Protein AF-A0A6M3K1F4-F1 (afdb_monomer_lite)

pLDDT: mean 93.38, std 5.29, range [73.62, 98.25]

InterPro domains:
  IPR002562 3'-5' exonuclease domain [PF01612] (1-105)
  IPR012337 Ribonuclease H-like superfamily [SSF53098] (2-109)
  IPR036397 Ribonuclease H superfamily [G3DSA:3.30.420.10] (1-112)

Organism: NCBI:txid1070528

Radius of gyration: 15.13 Å; chains: 1; bounding box: 27×35×41 Å

Sequence (112 aa):
MLTSKHVGKIAHNIKFEHAWAAHCLGTETQGWVWDTFLAAHLLDNRRGACKLKHQAYITFGVPNWEQGIKDTFDEGEDGFNRASVTPDLLRYNALDAFYTSALAQHQRRLFR

Structure (mmCIF, N/CA/C/O backbone):
data_AF-A0A6M3K1F4-F1
#
_entry.id   AF-A0A6M3K1F4-F1
#
loop_
_atom_site.group_PDB
_atom_site.id
_atom_site.type_symbol
_atom_site.label_atom_id
_atom_site.label_alt_id
_atom_site.label_comp_id
_atom_site.label_asym_id
_atom_site.label_entity_id
_atom_site.label_seq_id
_atom_site.pdbx_PDB_ins_code
_atom_site.Cartn_x
_atom_site.Cartn_y
_atom_site.Cartn_z
_atom_site.occupancy
_atom_site.B_is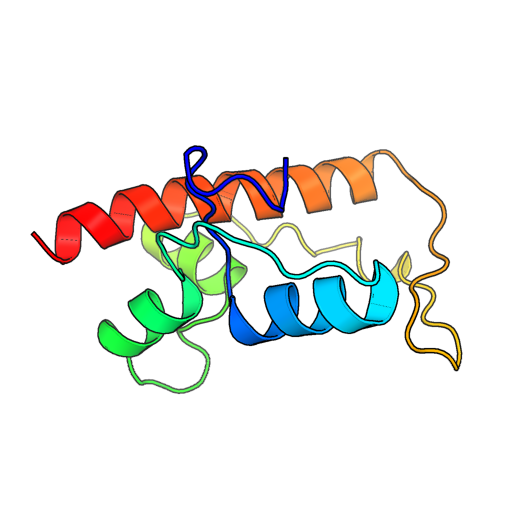o_or_equiv
_atom_site.auth_seq_id
_atom_site.auth_comp_id
_atom_site.auth_asym_id
_atom_site.auth_atom_id
_atom_site.pdbx_PDB_model_num
ATOM 1 N N . MET A 1 1 ? -1.527 -19.024 6.262 1.00 79.31 1 MET A N 1
ATOM 2 C CA . MET A 1 1 ? -1.429 -17.732 6.993 1.00 79.31 1 MET A CA 1
ATOM 3 C C . MET A 1 1 ? -2.646 -16.824 6.779 1.00 79.31 1 MET A C 1
ATOM 5 O O . MET A 1 1 ? -3.171 -16.322 7.771 1.00 79.31 1 MET A O 1
ATOM 9 N N . LEU A 1 2 ? -3.117 -16.620 5.538 1.00 91.75 2 LEU A N 1
ATOM 10 C CA . LEU A 1 2 ? -4.231 -15.706 5.214 1.00 91.75 2 LEU A CA 1
ATOM 11 C C . LEU A 1 2 ? -5.537 -15.998 5.978 1.00 91.75 2 LEU A C 1
ATOM 13 O O . LEU A 1 2 ? -6.178 -15.071 6.454 1.00 91.75 2 LEU A O 1
ATOM 17 N N . THR A 1 3 ? -5.862 -17.268 6.217 1.00 95.94 3 THR A N 1
ATOM 18 C CA . THR A 1 3 ? -7.078 -17.705 6.935 1.00 95.94 3 THR A CA 1
ATOM 19 C C . THR A 1 3 ? -6.971 -17.681 8.466 1.00 95.94 3 THR A C 1
ATOM 21 O O . THR A 1 3 ? -7.952 -17.918 9.164 1.00 95.94 3 THR A O 1
ATOM 24 N N . SER A 1 4 ? -5.791 -17.401 9.034 1.00 96.12 4 SER A N 1
ATOM 25 C CA . SER A 1 4 ? -5.613 -17.418 10.494 1.00 96.12 4 SER A CA 1
ATOM 26 C C . SER A 1 4 ? -6.160 -16.152 11.154 1.00 96.12 4 SER A C 1
ATOM 28 O O . SER A 1 4 ? -5.570 -15.087 11.018 1.00 96.12 4 SER A O 1
ATOM 30 N N . LYS A 1 5 ? -7.214 -16.259 11.965 1.00 95.12 5 LYS A N 1
ATOM 31 C CA . LYS A 1 5 ? -7.738 -15.130 12.761 1.00 95.12 5 LYS A CA 1
ATOM 32 C C . LYS A 1 5 ? -6.783 -14.616 13.850 1.00 95.12 5 LYS A C 1
ATOM 34 O O . LYS A 1 5 ? -6.958 -13.508 14.339 1.00 95.12 5 LYS A O 1
ATOM 39 N N . HIS A 1 6 ? -5.786 -15.416 14.234 1.00 96.12 6 HIS A N 1
ATOM 40 C CA . HIS A 1 6 ? -4.845 -15.089 15.314 1.00 96.12 6 HIS A CA 1
ATOM 41 C C . HIS A 1 6 ? -3.643 -14.267 14.840 1.00 96.12 6 HIS A C 1
ATOM 43 O O . HIS A 1 6 ? -2.938 -13.676 15.652 1.00 96.12 6 HIS A O 1
ATOM 49 N N . VAL A 1 7 ? -3.411 -14.219 13.527 1.00 95.81 7 VAL A N 1
ATOM 50 C CA . VAL A 1 7 ? -2.388 -13.367 12.919 1.00 95.81 7 VAL A CA 1
ATOM 51 C C . VAL A 1 7 ? -3.109 -12.185 12.292 1.00 95.81 7 VAL A C 1
ATOM 53 O O . VAL A 1 7 ? -3.858 -12.381 11.336 1.00 95.81 7 VAL A O 1
ATOM 56 N N . GLY A 1 8 ? -2.905 -10.983 12.833 1.00 95.94 8 GLY A N 1
ATOM 57 C CA . GLY A 1 8 ? -3.509 -9.758 12.310 1.00 95.94 8 GLY A CA 1
ATOM 58 C C . GLY A 1 8 ? -2.894 -9.339 10.972 1.00 95.94 8 GLY A C 1
ATOM 59 O O . GLY A 1 8 ? -1.673 -9.348 10.830 1.00 95.94 8 GLY A O 1
ATOM 60 N N . LYS A 1 9 ? -3.729 -8.967 9.995 1.00 96.94 9 LYS A N 1
ATOM 61 C CA . LYS A 1 9 ? -3.313 -8.483 8.669 1.00 96.94 9 LYS A CA 1
ATOM 62 C C . LYS A 1 9 ? -3.645 -7.014 8.499 1.00 96.94 9 LYS A C 1
ATOM 64 O O . LYS A 1 9 ? -4.705 -6.542 8.908 1.00 96.94 9 LYS A O 1
ATOM 69 N N . ILE A 1 10 ? -2.749 -6.315 7.834 1.00 97.69 10 ILE A N 1
ATOM 70 C CA . ILE A 1 10 ? -2.940 -4.939 7.402 1.00 97.69 10 ILE A CA 1
ATOM 71 C C . ILE A 1 10 ? -2.835 -4.893 5.885 1.00 97.69 10 ILE A C 1
ATOM 73 O O . ILE A 1 10 ? -2.138 -5.720 5.299 1.00 97.69 10 ILE A O 1
ATOM 77 N N . ALA A 1 11 ? -3.498 -3.924 5.270 1.00 97.94 11 ALA A N 1
ATOM 78 C CA . ALA A 1 11 ? -3.317 -3.635 3.857 1.00 97.94 11 ALA A CA 1
ATOM 79 C C . ALA A 1 11 ? -3.522 -2.148 3.565 1.00 97.94 11 ALA A C 1
ATOM 81 O O . ALA A 1 11 ? -3.908 -1.351 4.431 1.00 97.94 11 ALA A O 1
ATOM 82 N N . HIS A 1 12 ? -3.259 -1.783 2.319 1.00 97.88 12 HIS A N 1
ATOM 83 C CA 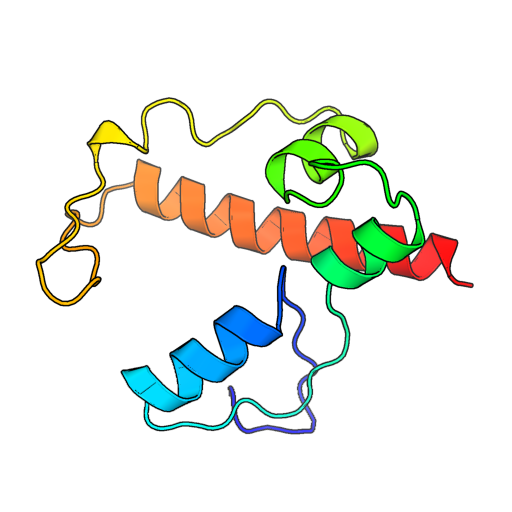. HIS A 1 12 ? -3.654 -0.515 1.743 1.00 97.88 12 HIS A CA 1
ATOM 84 C C . HIS A 1 12 ? -4.780 -0.793 0.748 1.00 97.88 12 HIS A C 1
ATOM 86 O O . HIS A 1 12 ? -4.500 -1.306 -0.327 1.00 97.88 12 HIS A O 1
ATOM 92 N N . ASN A 1 13 ? -6.031 -0.477 1.116 1.00 97.44 13 ASN A N 1
ATOM 93 C CA . ASN A 1 13 ? -7.260 -0.847 0.397 1.00 97.44 13 ASN A CA 1
ATOM 94 C C . ASN A 1 13 ? -7.631 -2.338 0.553 1.00 97.44 13 ASN A C 1
ATOM 96 O O . ASN A 1 13 ? -7.571 -3.124 -0.393 1.00 97.44 13 ASN A O 1
ATOM 100 N N . ILE A 1 14 ? -8.078 -2.722 1.758 1.00 97.69 14 ILE A N 1
ATOM 101 C CA . ILE A 1 14 ? -8.481 -4.100 2.106 1.00 97.69 14 ILE A CA 1
ATOM 102 C C . ILE A 1 14 ? -9.564 -4.627 1.166 1.00 97.69 14 ILE A C 1
ATOM 104 O O . 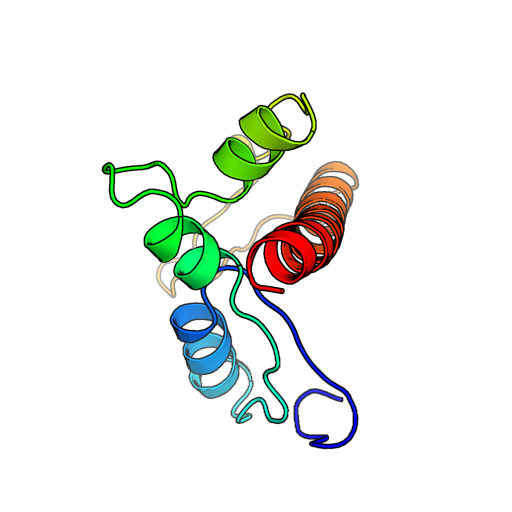ILE A 1 14 ? -9.565 -5.815 0.853 1.00 97.69 14 ILE A O 1
ATOM 108 N N . LYS A 1 15 ? -10.480 -3.768 0.700 1.00 96.81 15 LYS A N 1
ATOM 109 C CA . LYS A 1 15 ? -11.537 -4.173 -0.236 1.00 96.81 15 LYS A CA 1
ATOM 110 C C . LYS A 1 15 ? -10.948 -4.840 -1.482 1.00 96.81 15 LYS A C 1
ATOM 112 O O . LYS A 1 15 ? -11.474 -5.859 -1.920 1.00 96.81 15 LYS A O 1
ATOM 117 N N . PHE A 1 16 ? -9.879 -4.267 -2.036 1.00 95.75 16 PHE A N 1
ATOM 118 C CA . PHE A 1 16 ? -9.200 -4.825 -3.201 1.00 95.75 16 PHE A CA 1
ATOM 119 C C . PHE A 1 16 ? -8.508 -6.146 -2.855 1.00 95.75 16 PHE A C 1
ATOM 121 O O . PHE A 1 16 ? -8.810 -7.160 -3.473 1.00 95.75 16 PHE A O 1
ATOM 128 N N . GLU A 1 17 ? -7.666 -6.159 -1.819 1.00 96.25 17 GLU A N 1
ATOM 129 C CA . GLU A 1 17 ? -6.908 -7.353 -1.407 1.00 96.25 17 GLU A CA 1
ATOM 130 C C . GLU A 1 17 ? -7.808 -8.542 -1.056 1.00 96.25 17 GLU A C 1
ATOM 132 O O . GLU A 1 17 ? -7.515 -9.690 -1.386 1.00 96.25 17 GLU A O 1
ATOM 137 N N . HIS A 1 18 ? -8.926 -8.281 -0.380 1.00 97.00 18 HIS A N 1
ATOM 138 C CA . HIS A 1 18 ? -9.866 -9.319 0.016 1.00 97.00 18 HIS A CA 1
ATOM 139 C C . HIS A 1 18 ? -10.599 -9.911 -1.194 1.00 97.00 18 HIS A C 1
ATOM 141 O O . HIS A 1 18 ? -10.705 -11.131 -1.294 1.00 97.00 18 HIS A O 1
ATOM 147 N N . ALA A 1 19 ? -11.045 -9.070 -2.134 1.00 96.56 19 ALA A N 1
ATOM 148 C CA . ALA A 1 19 ? -11.647 -9.537 -3.381 1.00 96.56 19 ALA A CA 1
ATOM 149 C C . ALA A 1 19 ? -10.629 -10.305 -4.238 1.00 96.56 19 ALA A C 1
ATOM 151 O O . ALA A 1 19 ? -10.928 -11.395 -4.718 1.00 96.56 19 ALA A O 1
ATOM 152 N N . TRP A 1 20 ? -9.410 -9.782 -4.377 1.00 94.44 20 TRP A N 1
ATOM 153 C CA . TRP A 1 20 ? -8.341 -10.434 -5.128 1.00 94.44 20 TRP A CA 1
ATOM 154 C C . TRP A 1 20 ? -7.993 -11.809 -4.542 1.00 94.44 20 TRP A C 1
ATOM 156 O O . TRP A 1 20 ? -7.948 -12.792 -5.274 1.00 94.44 20 TRP A O 1
ATOM 166 N N . ALA A 1 21 ? -7.846 -11.930 -3.219 1.00 95.19 21 ALA A N 1
ATOM 167 C CA . ALA A 1 21 ? -7.594 -13.221 -2.574 1.00 95.19 21 ALA A CA 1
ATOM 168 C C . ALA A 1 21 ? -8.744 -14.223 -2.788 1.00 95.19 21 ALA A C 1
ATOM 170 O O . ALA A 1 21 ? -8.496 -15.401 -3.060 1.00 95.19 21 ALA A O 1
ATOM 171 N N . ALA A 1 22 ? -9.996 -13.764 -2.725 1.00 95.88 22 ALA A N 1
ATOM 172 C CA . ALA A 1 22 ? -11.154 -14.617 -2.971 1.00 95.88 22 ALA A CA 1
ATOM 173 C C . ALA A 1 22 ? -11.203 -15.111 -4.427 1.00 95.88 22 ALA A C 1
ATOM 175 O O . ALA A 1 22 ? -11.421 -16.298 -4.661 1.00 95.88 22 ALA A O 1
ATOM 176 N N . HIS A 1 23 ? -10.961 -14.228 -5.400 1.00 94.06 23 HIS A N 1
ATOM 177 C CA . HIS A 1 23 ? -11.067 -14.553 -6.824 1.00 94.06 23 HIS A CA 1
ATOM 178 C C . HIS A 1 23 ? -9.847 -15.298 -7.373 1.00 94.06 23 HIS A C 1
ATOM 180 O O . HIS A 1 23 ? -10.010 -16.259 -8.119 1.00 94.06 23 HIS A O 1
ATOM 186 N N . CYS A 1 24 ? -8.635 -14.883 -7.009 1.00 92.56 24 CYS A N 1
ATOM 187 C CA . CYS A 1 24 ? -7.400 -15.429 -7.571 1.00 92.56 24 CYS A CA 1
ATOM 188 C C . CYS A 1 24 ? -6.864 -16.623 -6.772 1.00 92.56 24 CYS A C 1
ATOM 190 O O . CYS A 1 24 ? -6.254 -17.515 -7.355 1.00 92.56 24 CYS A O 1
ATOM 192 N N . LEU A 1 25 ? -7.081 -16.656 -5.450 1.00 93.62 25 LEU A N 1
ATOM 1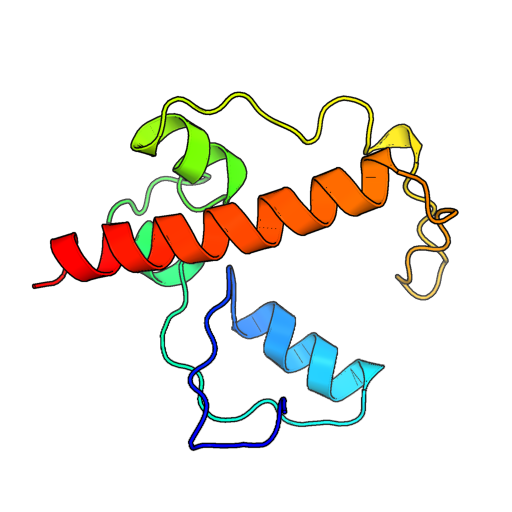93 C CA . LEU A 1 25 ? -6.571 -17.719 -4.571 1.00 93.62 25 LEU A CA 1
ATOM 194 C C . LEU A 1 25 ? -7.672 -18.630 -4.009 1.00 93.62 25 LEU A C 1
ATOM 196 O O . LEU A 1 25 ? -7.365 -19.541 -3.237 1.00 93.62 25 LEU A O 1
ATOM 200 N N . GLY A 1 26 ? -8.948 -18.369 -4.316 1.00 95.44 26 GLY A N 1
ATOM 201 C CA . GLY A 1 26 ? -10.075 -19.124 -3.758 1.00 95.44 26 GLY A CA 1
ATOM 202 C C . GLY A 1 26 ? -10.138 -19.073 -2.228 1.00 95.44 26 GLY A C 1
ATOM 203 O O . GLY A 1 26 ? -10.638 -20.005 -1.602 1.00 95.44 26 GLY A O 1
ATOM 204 N N . THR A 1 27 ? -9.560 -18.036 -1.610 1.00 95.38 27 THR A N 1
ATOM 205 C CA . THR A 1 27 ? -9.350 -17.971 -0.159 1.00 95.38 27 THR A CA 1
ATOM 206 C C . THR A 1 27 ? -9.895 -16.674 0.418 1.00 95.38 27 THR A C 1
ATOM 208 O O . THR A 1 27 ? -9.555 -15.584 -0.031 1.00 95.38 27 THR A O 1
ATOM 211 N N . GLU A 1 28 ? -10.668 -16.785 1.495 1.00 96.00 28 GLU A N 1
ATOM 212 C CA . GLU A 1 28 ? -11.122 -15.630 2.262 1.00 96.00 28 GLU A CA 1
ATOM 213 C C . GLU A 1 28 ? -10.071 -15.229 3.311 1.00 96.00 28 GLU A C 1
ATOM 215 O O . GLU A 1 28 ? -9.777 -15.975 4.253 1.00 96.00 28 GLU A O 1
ATOM 220 N N . THR A 1 29 ? -9.484 -14.039 3.163 1.00 96.56 29 THR A N 1
ATOM 221 C CA . THR A 1 29 ? -8.523 -13.518 4.147 1.00 96.56 29 THR A CA 1
ATOM 222 C C . THR A 1 29 ? -9.230 -13.160 5.452 1.00 96.56 29 THR A C 1
ATOM 224 O O . THR A 1 29 ? -10.159 -12.358 5.461 1.00 96.56 29 THR A O 1
ATOM 227 N N . GLN A 1 30 ? -8.738 -13.713 6.562 1.00 96.88 30 GLN A N 1
ATOM 228 C CA . GLN A 1 30 ? -9.275 -13.528 7.910 1.00 96.88 30 GLN A CA 1
ATOM 229 C C . GLN A 1 30 ? -8.310 -12.731 8.791 1.00 96.88 30 GLN A C 1
ATOM 231 O O . GLN A 1 30 ? -7.088 -12.773 8.609 1.00 96.88 30 GLN A O 1
ATOM 236 N N . GLY A 1 31 ? -8.850 -12.065 9.814 1.00 96.31 31 GLY A N 1
ATOM 237 C CA . GLY A 1 31 ? -8.050 -11.327 10.795 1.00 96.31 31 GLY A CA 1
ATOM 238 C C . GLY A 1 31 ? -7.518 -9.990 10.276 1.00 96.31 31 GLY A C 1
ATOM 239 O O . GLY A 1 31 ? -6.394 -9.615 10.599 1.00 96.31 31 GLY A O 1
ATOM 240 N N . TRP A 1 32 ? -8.288 -9.273 9.457 1.00 97.25 32 TRP A N 1
ATOM 241 C CA . TRP A 1 32 ? -7.984 -7.887 9.099 1.00 97.25 32 TRP A CA 1
ATOM 242 C C . TRP A 1 32 ? -8.004 -6.984 10.336 1.00 97.25 32 TRP A C 1
ATOM 244 O O . TRP A 1 32 ? -8.948 -7.019 11.119 1.00 97.25 32 TRP A O 1
ATOM 254 N N . VAL A 1 33 ? -6.961 -6.171 10.515 1.00 96.94 33 VAL A N 1
ATOM 255 C CA . VAL A 1 33 ? -6.798 -5.302 11.695 1.00 96.94 33 VAL A CA 1
ATOM 256 C C . VAL A 1 33 ? -6.525 -3.838 11.361 1.00 96.94 33 VAL A C 1
ATOM 258 O O . VAL A 1 33 ? -6.487 -3.019 12.280 1.00 96.94 33 VAL A O 1
ATOM 261 N N . TRP A 1 34 ? -6.248 -3.489 10.100 1.00 97.88 34 TRP A N 1
ATOM 262 C CA . TRP A 1 34 ? -6.087 -2.091 9.685 1.00 97.88 34 TRP A CA 1
ATOM 263 C C . TRP A 1 34 ? -6.104 -1.924 8.165 1.00 97.88 34 TRP A C 1
ATOM 265 O O . TRP A 1 34 ? -5.331 -2.588 7.472 1.00 97.88 34 TRP A O 1
ATOM 275 N N . ASP A 1 35 ? -6.908 -0.982 7.672 1.00 98.12 35 ASP A N 1
ATOM 276 C CA . ASP A 1 35 ? -6.835 -0.492 6.295 1.00 98.12 35 ASP A CA 1
ATOM 277 C C . ASP A 1 35 ? -6.227 0.913 6.283 1.00 98.12 35 ASP A C 1
ATOM 279 O O . ASP A 1 35 ? -6.843 1.881 6.739 1.00 98.12 35 ASP A O 1
ATOM 283 N N . THR A 1 36 ? -5.015 1.031 5.744 1.00 98.06 36 THR A N 1
ATOM 284 C CA . THR A 1 36 ? -4.324 2.324 5.682 1.00 98.06 36 THR A CA 1
ATOM 285 C C . THR A 1 36 ? -4.942 3.302 4.688 1.00 98.06 36 THR A C 1
ATOM 287 O O . THR A 1 36 ? -4.798 4.511 4.870 1.00 98.06 36 THR A O 1
ATOM 290 N N . PHE A 1 37 ? -5.650 2.814 3.667 1.00 97.75 37 PHE A N 1
ATOM 291 C CA . PHE A 1 37 ? -6.345 3.662 2.700 1.00 97.75 37 PHE A CA 1
ATOM 292 C C . PHE A 1 37 ? -7.567 4.313 3.347 1.00 97.75 37 PHE A C 1
ATOM 294 O O . PHE A 1 37 ? -7.742 5.528 3.258 1.00 97.75 37 PHE A O 1
ATOM 301 N N . LEU A 1 38 ? -8.382 3.523 4.055 1.00 97.06 38 LEU A N 1
ATOM 302 C CA . LEU A 1 38 ? -9.561 4.035 4.755 1.00 97.06 38 LEU A CA 1
ATOM 303 C C . LEU A 1 38 ? -9.169 4.985 5.892 1.00 97.06 38 LEU A C 1
ATOM 305 O O . LEU A 1 38 ? -9.750 6.057 6.027 1.00 97.06 38 LEU A O 1
ATOM 309 N N . ALA A 1 39 ? -8.140 4.636 6.666 1.00 97.31 39 ALA A N 1
ATOM 310 C CA . ALA A 1 39 ? -7.602 5.522 7.693 1.00 97.31 39 ALA A CA 1
ATOM 311 C C . ALA A 1 39 ? -7.094 6.850 7.100 1.00 97.31 39 ALA A C 1
ATOM 313 O O . ALA A 1 39 ? -7.371 7.908 7.660 1.00 97.31 39 ALA A O 1
ATOM 314 N N . ALA A 1 40 ? -6.416 6.825 5.945 1.00 97.25 40 ALA A N 1
ATOM 315 C CA . ALA A 1 40 ? -6.003 8.047 5.254 1.00 97.25 40 ALA A CA 1
ATOM 316 C C . ALA A 1 40 ? -7.207 8.880 4.786 1.00 97.25 40 ALA A C 1
ATOM 318 O O . ALA A 1 40 ? -7.183 10.098 4.909 1.00 97.25 40 ALA A O 1
ATOM 319 N N . HIS A 1 41 ? -8.266 8.233 4.295 1.00 96.12 41 HIS A N 1
ATOM 320 C CA . HIS A 1 41 ? -9.503 8.901 3.887 1.00 96.12 41 HIS A CA 1
ATOM 321 C C . HIS A 1 41 ? -10.221 9.599 5.051 1.00 96.12 41 HIS A C 1
ATOM 323 O O . HIS A 1 41 ? -10.763 10.686 4.878 1.00 96.12 41 HIS A O 1
ATOM 329 N N . LEU A 1 42 ? -10.195 8.994 6.243 1.00 96.06 42 LEU A N 1
ATOM 330 C CA . LEU A 1 42 ? -10.746 9.595 7.461 1.00 96.06 42 LEU A CA 1
ATOM 331 C C . LEU A 1 42 ? -9.935 10.810 7.935 1.00 96.06 42 LEU A C 1
ATOM 333 O O . LEU A 1 42 ? -10.516 11.757 8.456 1.00 96.06 42 LEU A O 1
ATOM 337 N N . LEU A 1 43 ? -8.610 10.786 7.760 1.00 95.06 43 LEU A N 1
ATOM 338 C CA . LEU A 1 43 ? -7.728 11.901 8.123 1.00 95.06 43 LEU A CA 1
ATOM 339 C C . LEU A 1 43 ? -7.796 13.053 7.109 1.00 95.06 43 LEU A C 1
ATOM 341 O O . LEU A 1 43 ? -7.707 14.216 7.493 1.00 95.06 43 LEU A O 1
ATOM 345 N N . ASP A 1 44 ? -7.944 12.737 5.821 1.00 94.75 44 ASP A N 1
ATOM 346 C CA . ASP A 1 44 ? -8.025 13.710 4.735 1.00 94.75 44 ASP A CA 1
ATOM 347 C C . ASP A 1 44 ? -8.915 13.194 3.592 1.00 94.75 44 ASP A C 1
ATOM 349 O O . ASP A 1 44 ? -8.533 12.320 2.808 1.00 94.75 44 ASP A O 1
ATOM 353 N N . ASN A 1 45 ? -10.103 13.788 3.467 1.00 93.44 45 ASN A N 1
ATOM 354 C CA . ASN A 1 45 ? -11.094 13.441 2.445 1.00 93.44 45 ASN A CA 1
ATOM 355 C C . ASN A 1 45 ? -10.864 14.173 1.101 1.00 93.44 45 ASN A C 1
ATOM 357 O O . ASN A 1 45 ? -11.699 14.137 0.194 1.00 93.44 45 ASN A O 1
ATOM 361 N N . ARG A 1 46 ? -9.745 14.885 0.922 1.00 94.75 46 ARG A N 1
ATOM 362 C CA . ARG A 1 46 ? -9.432 15.486 -0.379 1.00 94.75 46 ARG A CA 1
ATOM 363 C C . ARG A 1 46 ? -9.116 14.395 -1.399 1.00 94.75 46 ARG A C 1
ATOM 365 O O . ARG A 1 46 ? -8.422 13.412 -1.132 1.00 94.75 46 ARG A O 1
ATOM 372 N N . ARG A 1 47 ? -9.601 14.588 -2.627 1.00 90.12 47 ARG A N 1
ATOM 373 C CA . ARG A 1 47 ? -9.385 13.639 -3.723 1.00 90.12 47 ARG A CA 1
ATOM 374 C C . ARG A 1 47 ? -7.887 13.407 -3.948 1.00 90.12 47 ARG A C 1
ATOM 376 O O . ARG A 1 47 ? -7.135 14.343 -4.190 1.00 90.12 47 ARG A O 1
ATOM 383 N N . GLY A 1 48 ? -7.478 12.138 -3.932 1.00 87.62 48 GLY A N 1
ATOM 384 C CA . GLY A 1 48 ? -6.098 11.721 -4.204 1.00 87.62 48 GLY A CA 1
ATOM 385 C C . GLY A 1 48 ? -5.181 11.655 -2.981 1.00 87.62 48 GLY A C 1
ATOM 386 O O . GLY A 1 48 ? -4.094 11.091 -3.109 1.00 87.62 48 GLY A O 1
ATOM 387 N N . ALA A 1 49 ? -5.623 12.126 -1.810 1.00 92.31 49 ALA A N 1
ATOM 388 C CA . ALA A 1 49 ? -4.825 12.095 -0.586 1.00 92.31 49 ALA A CA 1
ATOM 389 C C . ALA A 1 49 ? -4.521 10.662 -0.111 1.00 92.31 49 ALA A C 1
ATOM 391 O O . ALA A 1 49 ? -3.469 10.408 0.462 1.00 92.31 49 ALA A O 1
ATOM 392 N N . CYS A 1 50 ? -5.394 9.691 -0.389 1.00 95.81 50 CYS A N 1
ATOM 393 C CA . CYS A 1 50 ? -5.305 8.359 0.216 1.00 95.81 50 CYS A CA 1
ATOM 394 C C . CYS A 1 50 ? -4.250 7.426 -0.402 1.00 95.81 50 CYS A C 1
ATOM 396 O O . CYS A 1 50 ? -4.020 6.358 0.149 1.00 95.81 50 CYS A O 1
ATOM 398 N N . LYS A 1 51 ? -3.622 7.775 -1.537 1.00 95.38 51 LYS A N 1
ATOM 399 C CA . LYS A 1 51 ? -2.688 6.874 -2.243 1.00 95.38 51 LYS A CA 1
ATOM 400 C C . LYS A 1 51 ? -1.448 6.569 -1.395 1.00 95.38 51 LYS A C 1
ATOM 402 O O . LYS A 1 51 ? -0.826 7.499 -0.890 1.00 95.38 51 LYS A O 1
ATOM 407 N N . LEU A 1 52 ? -1.011 5.307 -1.345 1.00 96.56 52 LEU A N 1
ATOM 408 C CA . LEU A 1 52 ? 0.124 4.856 -0.522 1.00 96.56 52 LEU A CA 1
ATOM 409 C C . LEU A 1 52 ? 1.381 5.709 -0.700 1.00 96.56 52 LEU A C 1
ATOM 411 O O . LEU A 1 52 ? 1.930 6.211 0.273 1.00 96.56 52 LEU A O 1
ATOM 415 N N . LYS A 1 53 ? 1.816 5.914 -1.945 1.00 95.06 53 LYS A N 1
ATOM 416 C CA . LYS A 1 53 ? 3.040 6.672 -2.249 1.00 95.06 53 LYS A CA 1
ATOM 417 C C . LYS A 1 53 ? 2.906 8.152 -1.892 1.00 95.06 53 LYS A C 1
ATOM 419 O O . LYS A 1 53 ? 3.869 8.771 -1.458 1.00 95.06 53 LYS A O 1
ATOM 424 N N . HIS A 1 54 ? 1.698 8.705 -2.016 1.00 95.38 54 HIS A N 1
ATOM 425 C CA . HIS A 1 54 ? 1.413 10.064 -1.563 1.00 95.38 54 HIS A CA 1
ATOM 426 C C . HIS A 1 54 ? 1.476 10.157 -0.034 1.00 95.38 54 HIS A C 1
ATOM 428 O O . HIS A 1 54 ? 2.154 11.034 0.488 1.00 95.38 54 HIS A O 1
ATOM 434 N N . GLN A 1 55 ? 0.843 9.219 0.676 1.00 97.12 55 GLN A N 1
ATOM 435 C CA . GLN A 1 55 ? 0.902 9.124 2.136 1.00 97.12 55 GLN A CA 1
ATOM 436 C C . GLN A 1 55 ? 2.346 8.946 2.630 1.00 97.12 55 GLN A C 1
ATOM 438 O O . GLN A 1 55 ? 2.789 9.657 3.524 1.00 97.12 55 GLN A O 1
ATOM 443 N N . ALA A 1 56 ? 3.127 8.070 1.998 1.00 96.94 56 ALA A N 1
ATOM 444 C CA . ALA A 1 56 ? 4.530 7.878 2.345 1.00 96.94 56 ALA A CA 1
ATOM 445 C C . ALA A 1 56 ? 5.372 9.145 2.122 1.00 96.94 56 ALA A C 1
ATOM 447 O O . ALA A 1 56 ? 6.236 9.458 2.941 1.00 96.94 56 ALA A O 1
ATOM 448 N N . TYR A 1 57 ? 5.091 9.907 1.063 1.00 96.19 57 TYR A N 1
ATOM 449 C CA . TYR A 1 57 ? 5.749 11.186 0.815 1.00 96.19 57 TYR A CA 1
ATOM 450 C C . TYR A 1 57 ? 5.420 12.221 1.899 1.00 96.19 57 TYR A C 1
ATOM 452 O O . TYR A 1 57 ? 6.334 12.774 2.505 1.00 96.19 57 TYR A O 1
ATOM 460 N N . ILE A 1 58 ? 4.137 12.459 2.193 1.00 95.62 58 ILE A N 1
ATOM 461 C CA . ILE A 1 58 ? 3.740 13.505 3.153 1.00 95.62 58 ILE A CA 1
ATOM 462 C C . ILE A 1 58 ? 4.065 13.140 4.608 1.00 95.62 58 ILE A C 1
ATOM 464 O O . ILE A 1 58 ? 4.299 14.031 5.417 1.00 95.62 58 ILE A O 1
ATOM 468 N N . THR A 1 59 ? 4.081 11.849 4.953 1.00 96.31 59 THR A N 1
ATOM 469 C CA . THR A 1 59 ? 4.327 11.391 6.328 1.00 96.31 59 THR A CA 1
ATOM 470 C C . THR A 1 59 ? 5.807 11.138 6.602 1.00 96.31 59 THR A C 1
ATOM 472 O O . THR A 1 59 ? 6.277 11.420 7.703 1.00 96.31 59 THR A O 1
ATOM 475 N N . PHE A 1 60 ? 6.548 10.597 5.631 1.00 97.12 60 PHE A N 1
ATOM 476 C CA . PHE A 1 60 ? 7.923 10.126 5.839 1.00 97.12 60 PHE A CA 1
ATOM 477 C C . PHE A 1 60 ? 8.964 10.830 4.956 1.00 97.12 60 PHE A C 1
ATOM 479 O O . PHE A 1 60 ? 10.149 10.532 5.081 1.00 97.12 60 PHE A O 1
ATOM 486 N N . GLY A 1 61 ? 8.559 11.737 4.059 1.00 96.44 61 GLY A N 1
ATOM 487 C CA . GLY A 1 61 ? 9.474 12.423 3.139 1.00 96.44 61 GLY A CA 1
ATOM 488 C C . GLY A 1 61 ? 10.082 11.505 2.074 1.00 96.44 61 GLY A C 1
ATOM 489 O O . GLY A 1 61 ? 11.140 11.805 1.527 1.00 96.44 61 GLY A O 1
ATOM 490 N N . VAL A 1 62 ? 9.449 10.362 1.799 1.00 94.75 62 VAL A N 1
ATOM 491 C CA . VAL A 1 62 ? 10.000 9.330 0.912 1.00 94.75 62 VAL A CA 1
ATOM 492 C C . VAL A 1 62 ? 9.648 9.644 -0.545 1.00 94.75 62 VAL A C 1
ATOM 494 O O . VAL A 1 62 ? 8.468 9.838 -0.850 1.00 94.75 62 VAL A O 1
ATOM 497 N N . PRO A 1 63 ? 10.630 9.672 -1.467 1.00 92.75 63 PRO A N 1
ATOM 498 C CA . PRO A 1 63 ? 10.366 9.906 -2.881 1.00 92.75 63 PRO A CA 1
ATOM 499 C C . PRO A 1 63 ? 9.576 8.751 -3.505 1.00 92.75 63 PRO A C 1
ATOM 501 O O . PRO A 1 63 ? 9.638 7.610 -3.057 1.00 92.75 63 PRO A O 1
ATOM 504 N N . ASN A 1 64 ? 8.848 9.042 -4.582 1.00 91.94 64 ASN A N 1
ATOM 505 C CA . ASN A 1 64 ? 8.069 8.036 -5.296 1.00 91.94 64 ASN A CA 1
ATOM 506 C C . ASN A 1 64 ? 8.979 6.935 -5.887 1.00 91.94 64 ASN A C 1
ATOM 508 O O . ASN A 1 64 ? 9.744 7.202 -6.810 1.00 91.94 64 ASN A O 1
ATOM 512 N N . TRP A 1 65 ? 8.844 5.702 -5.387 1.00 92.94 65 TRP A N 1
ATOM 513 C CA . TRP A 1 65 ? 9.621 4.525 -5.808 1.00 92.94 65 TRP A CA 1
ATOM 514 C C . TRP A 1 65 ? 9.014 3.742 -6.985 1.00 92.94 65 TRP A C 1
ATOM 516 O O . TRP A 1 65 ? 9.493 2.667 -7.324 1.00 92.94 65 TRP A O 1
ATOM 526 N N . GLU A 1 66 ? 7.952 4.250 -7.612 1.00 87.62 66 GLU A N 1
ATOM 527 C CA . GLU A 1 66 ? 7.336 3.646 -8.806 1.00 87.62 66 GLU A CA 1
ATOM 528 C C . GLU A 1 66 ? 8.052 4.029 -10.109 1.00 87.62 66 GLU A C 1
ATOM 530 O O . GLU A 1 66 ? 7.783 3.453 -11.164 1.00 87.62 66 GLU A O 1
ATOM 535 N N . GLN A 1 67 ? 8.931 5.036 -10.061 1.00 78.44 67 GLN A N 1
ATOM 536 C CA . GLN A 1 67 ? 9.632 5.530 -11.245 1.00 78.44 67 GLN A CA 1
ATOM 537 C C . GLN A 1 67 ? 10.514 4.420 -11.835 1.00 78.44 67 GLN A C 1
ATOM 539 O O . GLN A 1 67 ? 11.360 3.869 -11.139 1.00 78.44 67 GLN A O 1
ATOM 544 N N . GLY A 1 68 ? 10.291 4.082 -13.109 1.00 77.75 68 GLY A N 1
ATOM 545 C CA . GLY A 1 68 ? 11.028 3.036 -13.831 1.00 77.75 68 GLY A CA 1
ATOM 546 C C . GLY A 1 68 ? 10.476 1.613 -13.684 1.00 77.75 68 GLY A C 1
ATOM 547 O O . GLY A 1 68 ? 10.867 0.741 -14.449 1.00 77.75 68 GLY A O 1
ATOM 548 N N . ILE A 1 69 ? 9.532 1.365 -12.766 1.00 86.62 69 ILE A N 1
ATOM 549 C CA . ILE A 1 69 ? 8.872 0.049 -12.639 1.00 86.62 69 ILE A CA 1
ATOM 550 C C . ILE A 1 69 ? 7.694 -0.087 -13.598 1.00 86.62 69 ILE A C 1
ATOM 552 O O . ILE A 1 69 ? 7.399 -1.189 -14.045 1.00 86.62 69 ILE A O 1
ATOM 556 N N . LYS A 1 70 ? 7.022 1.018 -13.940 1.00 80.38 70 LYS A N 1
ATOM 557 C CA . LYS A 1 70 ? 5.821 0.975 -14.791 1.00 80.38 70 LYS A CA 1
ATOM 558 C C . LYS A 1 70 ? 6.061 0.318 -16.140 1.00 80.38 70 LYS A C 1
ATOM 560 O O . LYS A 1 70 ? 5.200 -0.414 -16.605 1.00 80.38 70 LYS A O 1
ATOM 565 N N . ASP A 1 71 ? 7.241 0.534 -16.707 1.00 82.75 71 ASP A N 1
ATOM 566 C CA . ASP A 1 71 ? 7.624 -0.024 -18.003 1.00 82.75 71 ASP A CA 1
ATOM 567 C C . ASP A 1 71 ? 7.891 -1.537 -17.931 1.00 82.75 71 ASP A C 1
ATOM 569 O O . ASP A 1 71 ? 8.021 -2.194 -18.958 1.00 82.75 71 ASP A O 1
ATOM 573 N N . THR A 1 72 ? 7.970 -2.102 -16.720 1.00 84.19 72 THR A N 1
ATOM 574 C CA . THR A 1 72 ? 8.108 -3.549 -16.510 1.00 84.19 72 THR A CA 1
ATOM 575 C C . THR A 1 72 ? 6.767 -4.267 -16.439 1.00 84.19 72 THR A C 1
ATOM 577 O O . THR A 1 72 ? 6.754 -5.491 -16.532 1.00 84.19 72 THR A O 1
ATOM 580 N N . PHE A 1 73 ? 5.655 -3.545 -16.260 1.00 84.94 73 PHE A N 1
ATOM 581 C CA . PHE A 1 73 ? 4.333 -4.154 -16.178 1.00 84.94 73 PHE A CA 1
ATOM 582 C C . PHE A 1 73 ? 3.868 -4.630 -17.552 1.00 84.94 73 PHE A C 1
ATOM 584 O O . PHE A 1 73 ? 3.886 -3.878 -18.522 1.00 84.94 73 PHE A O 1
ATOM 591 N N . ASP A 1 74 ? 3.418 -5.881 -17.597 1.00 87.69 74 ASP A N 1
ATOM 592 C CA . ASP A 1 74 ? 2.860 -6.517 -18.787 1.00 87.69 74 ASP A CA 1
ATOM 593 C C . ASP A 1 74 ? 1.476 -7.054 -18.422 1.00 87.69 74 ASP A C 1
ATOM 595 O O . ASP A 1 74 ? 1.337 -8.160 -17.899 1.00 87.69 74 ASP A O 1
ATOM 599 N N . GLU A 1 75 ? 0.454 -6.211 -18.560 1.00 86.44 75 GLU A N 1
ATOM 600 C CA . GLU A 1 75 ? -0.919 -6.562 -18.197 1.00 86.44 75 GLU A CA 1
ATOM 601 C C . GLU A 1 75 ? -1.542 -7.430 -19.297 1.00 86.44 75 GLU A C 1
ATOM 603 O O . GLU A 1 75 ? -1.772 -6.975 -20.418 1.00 86.44 75 GLU A O 1
ATOM 608 N N . GLY A 1 76 ? -1.806 -8.698 -18.974 1.00 85.50 76 GLY A N 1
ATOM 609 C CA . GLY A 1 76 ? -2.540 -9.603 -19.851 1.00 85.50 76 GLY A CA 1
ATOM 610 C C . GLY A 1 76 ? -4.020 -9.228 -19.964 1.00 85.50 76 GLY A C 1
ATOM 611 O O . GLY A 1 76 ? -4.568 -8.518 -19.126 1.00 85.50 76 GLY A O 1
ATOM 612 N N . GLU A 1 77 ? -4.708 -9.767 -20.975 1.00 85.69 77 GLU A N 1
ATOM 613 C CA . GLU A 1 77 ? -6.159 -9.561 -21.174 1.00 85.69 77 GLU A CA 1
ATOM 614 C C . GLU A 1 77 ? -7.021 -10.052 -19.992 1.00 85.69 77 GLU A C 1
ATOM 616 O O . GLU A 1 77 ? -8.165 -9.635 -19.828 1.00 85.69 77 GLU A O 1
ATOM 621 N N . ASP A 1 78 ? -6.466 -10.931 -19.158 1.00 84.19 78 ASP A N 1
ATOM 622 C CA . ASP A 1 78 ? -7.055 -11.467 -17.930 1.00 84.19 78 ASP A CA 1
ATOM 623 C C . ASP A 1 78 ? -6.842 -10.559 -16.701 1.00 84.19 78 ASP A C 1
ATOM 625 O O . ASP A 1 78 ? -7.293 -10.895 -15.603 1.00 84.19 78 ASP A O 1
ATOM 629 N N . GLY A 1 79 ? -6.164 -9.418 -16.868 1.00 80.19 79 GLY A N 1
ATOM 630 C CA . GLY A 1 79 ? -5.811 -8.489 -15.794 1.00 80.19 79 GLY A CA 1
ATOM 631 C C . GLY A 1 79 ? -4.654 -8.970 -14.912 1.00 80.19 79 GLY A C 1
ATOM 632 O O . GLY A 1 79 ? -4.371 -8.352 -13.882 1.00 80.19 79 GLY A O 1
ATOM 633 N N . PHE A 1 80 ? -3.978 -10.069 -15.273 1.00 85.00 80 PHE A N 1
ATOM 634 C CA . PHE A 1 80 ? -2.786 -10.527 -14.564 1.00 85.00 80 PHE A CA 1
ATOM 635 C C . PHE A 1 80 ? -1.525 -9.898 -15.145 1.00 85.00 80 PHE A C 1
ATOM 637 O O . PHE A 1 80 ? -1.318 -9.849 -16.355 1.00 85.00 80 PHE A O 1
ATOM 644 N N . ASN A 1 81 ? -0.633 -9.475 -14.252 1.00 85.19 81 ASN A N 1
ATOM 645 C CA . ASN A 1 81 ? 0.680 -8.982 -14.631 1.00 85.19 81 ASN A CA 1
ATOM 646 C C . ASN A 1 81 ? 1.622 -10.154 -14.966 1.00 85.19 81 ASN A C 1
ATOM 648 O O . ASN A 1 81 ? 1.856 -11.028 -14.129 1.00 85.19 81 ASN A O 1
ATOM 652 N N . ARG A 1 82 ? 2.177 -10.143 -16.177 1.00 87.94 82 ARG A N 1
ATOM 653 C CA . ARG A 1 82 ? 3.121 -11.123 -16.736 1.00 87.94 82 ARG A CA 1
ATOM 654 C C . ARG A 1 82 ? 4.564 -10.620 -16.732 1.00 87.94 82 ARG A C 1
ATOM 656 O O . ARG A 1 82 ? 5.444 -11.272 -17.294 1.00 87.94 82 ARG A O 1
ATOM 663 N N . ALA A 1 83 ? 4.813 -9.490 -16.065 1.00 88.00 83 ALA A N 1
ATOM 664 C CA . ALA A 1 83 ? 6.143 -8.947 -15.848 1.00 88.00 83 ALA A CA 1
ATOM 665 C C . ALA A 1 83 ? 7.115 -10.031 -15.376 1.00 88.00 83 ALA A C 1
ATOM 667 O O . ALA A 1 83 ? 6.837 -10.795 -14.446 1.00 88.00 83 ALA A O 1
ATOM 668 N N . SER A 1 84 ? 8.300 -10.050 -15.981 1.00 88.75 84 SER A N 1
ATOM 669 C CA . SER A 1 84 ? 9.393 -10.870 -15.471 1.00 88.75 84 SER A CA 1
ATOM 670 C C . SER A 1 84 ? 9.776 -10.405 -14.067 1.00 88.75 84 SER A C 1
ATOM 672 O O . SER A 1 84 ? 9.847 -9.206 -13.791 1.00 88.75 84 SER A O 1
ATOM 674 N N . VAL A 1 85 ? 10.054 -11.351 -13.170 1.00 89.62 85 VAL A N 1
ATOM 675 C CA . VAL A 1 85 ? 10.490 -11.022 -11.810 1.00 89.62 85 VAL A CA 1
ATOM 676 C C . VAL A 1 85 ? 11.908 -10.458 -11.865 1.00 89.62 85 VAL A C 1
ATOM 678 O O . VAL A 1 85 ? 12.875 -11.194 -12.047 1.00 89.62 85 VAL A O 1
ATOM 681 N N . THR A 1 86 ? 12.031 -9.144 -11.695 1.00 91.12 86 THR A N 1
ATOM 682 C CA . THR A 1 86 ? 13.313 -8.434 -11.625 1.00 91.12 86 THR A CA 1
ATOM 683 C C . THR A 1 86 ? 13.631 -8.010 -10.186 1.00 91.12 86 THR A C 1
ATOM 685 O O . THR A 1 86 ? 12.718 -7.870 -9.364 1.00 91.12 86 THR A O 1
ATOM 688 N N . PRO A 1 87 ? 14.911 -7.760 -9.844 1.00 91.75 87 PRO A N 1
ATOM 689 C CA . PRO A 1 87 ? 15.278 -7.195 -8.544 1.00 91.75 87 PRO A CA 1
ATOM 690 C C . PRO A 1 87 ? 14.553 -5.880 -8.227 1.00 91.75 87 PRO A C 1
ATOM 692 O O . PRO A 1 87 ? 14.180 -5.645 -7.078 1.00 91.75 87 PRO A O 1
ATOM 695 N N . ASP A 1 88 ? 14.299 -5.056 -9.244 1.00 91.19 88 ASP A N 1
ATOM 696 C CA . ASP A 1 88 ? 13.584 -3.791 -9.089 1.00 91.19 88 ASP A CA 1
ATOM 697 C C . ASP A 1 88 ? 12.104 -4.016 -8.755 1.00 91.19 88 ASP A C 1
ATOM 699 O O . ASP A 1 88 ? 11.582 -3.370 -7.845 1.00 91.19 88 ASP A O 1
ATOM 703 N N . LEU A 1 89 ? 11.442 -4.991 -9.390 1.00 91.38 89 LEU A N 1
ATOM 704 C CA . LEU A 1 89 ? 10.062 -5.364 -9.057 1.00 91.38 89 LEU A CA 1
ATOM 705 C C . LEU A 1 89 ? 9.953 -5.936 -7.635 1.00 91.38 89 LEU A C 1
ATOM 707 O O . LEU A 1 89 ? 9.024 -5.613 -6.892 1.00 91.38 89 LEU A O 1
ATOM 711 N N . LEU A 1 90 ? 10.927 -6.748 -7.214 1.00 92.69 90 LEU A N 1
ATOM 712 C CA . LEU A 1 90 ? 10.997 -7.246 -5.837 1.00 92.69 90 LEU A CA 1
ATOM 713 C C . LEU A 1 90 ? 11.178 -6.100 -4.839 1.00 92.69 90 LEU A C 1
ATOM 715 O O . LEU A 1 90 ? 10.502 -6.065 -3.809 1.00 92.69 90 LEU A O 1
ATOM 719 N N . ARG A 1 91 ? 12.052 -5.138 -5.154 1.00 94.19 91 ARG A N 1
ATOM 720 C CA . ARG A 1 91 ? 12.258 -3.939 -4.338 1.00 94.19 91 ARG A CA 1
ATOM 721 C C . ARG A 1 91 ? 10.993 -3.088 -4.268 1.00 94.19 91 ARG A C 1
ATOM 723 O O . ARG A 1 91 ? 10.642 -2.638 -3.182 1.00 94.19 91 ARG A O 1
ATOM 730 N N . TYR A 1 92 ? 10.295 -2.904 -5.384 1.00 94.31 92 TYR A N 1
ATOM 731 C CA . TYR A 1 92 ? 9.016 -2.200 -5.451 1.00 94.31 92 TYR A CA 1
ATOM 732 C C . TYR A 1 92 ? 7.980 -2.826 -4.506 1.00 94.31 92 TYR A C 1
ATOM 734 O O . TYR A 1 92 ? 7.454 -2.141 -3.628 1.00 94.31 92 TYR A O 1
ATOM 742 N N . ASN A 1 93 ? 7.771 -4.142 -4.605 1.00 94.25 93 ASN A N 1
ATOM 743 C CA . ASN A 1 93 ? 6.832 -4.872 -3.749 1.00 94.25 93 ASN A CA 1
ATOM 744 C C . ASN A 1 93 ? 7.243 -4.830 -2.267 1.00 94.25 93 ASN A C 1
ATOM 746 O O . ASN A 1 93 ? 6.397 -4.691 -1.381 1.00 94.25 93 ASN A O 1
ATOM 750 N N . ALA A 1 94 ? 8.547 -4.915 -1.982 1.00 96.06 94 ALA A N 1
ATOM 751 C CA . ALA A 1 94 ? 9.066 -4.810 -0.623 1.00 96.06 94 ALA A CA 1
ATOM 752 C C . ALA A 1 94 ? 8.807 -3.423 -0.012 1.00 96.06 94 ALA A C 1
ATOM 754 O O . ALA A 1 94 ? 8.420 -3.335 1.155 1.00 96.06 94 ALA A O 1
ATOM 755 N N . LEU A 1 95 ? 8.982 -2.348 -0.788 1.00 96.81 95 LEU A N 1
ATOM 756 C CA . LEU A 1 95 ? 8.701 -0.982 -0.344 1.00 96.81 95 LEU A CA 1
ATOM 757 C C . LEU A 1 95 ? 7.199 -0.760 -0.122 1.00 96.81 95 LEU A C 1
ATOM 759 O O . LEU A 1 95 ? 6.832 -0.175 0.897 1.00 96.81 95 LEU A O 1
ATOM 763 N N . ASP A 1 96 ? 6.331 -1.282 -0.993 1.00 96.75 96 ASP A N 1
ATOM 764 C CA . ASP A 1 96 ? 4.875 -1.209 -0.804 1.00 96.75 96 ASP A CA 1
ATOM 765 C C . ASP A 1 96 ? 4.442 -1.899 0.505 1.00 96.75 96 ASP A C 1
ATOM 767 O O . ASP A 1 96 ? 3.702 -1.316 1.309 1.00 96.75 96 ASP A O 1
ATOM 771 N N . ALA A 1 97 ? 4.963 -3.098 0.787 1.00 97.19 97 ALA A N 1
ATOM 772 C CA . ALA A 1 97 ? 4.689 -3.813 2.035 1.00 97.19 97 ALA A CA 1
ATOM 773 C C . ALA A 1 97 ? 5.248 -3.077 3.270 1.00 97.19 97 ALA A C 1
ATOM 775 O O . ALA A 1 97 ? 4.553 -2.921 4.282 1.00 97.19 97 ALA A O 1
ATOM 776 N N . PHE A 1 98 ? 6.489 -2.587 3.186 1.00 97.88 98 PHE A N 1
ATOM 777 C CA . PHE A 1 98 ? 7.149 -1.861 4.270 1.00 97.88 98 PHE A CA 1
ATOM 778 C C . PHE A 1 98 ? 6.399 -0.576 4.631 1.00 97.88 98 PHE A C 1
ATOM 780 O O . PHE A 1 98 ? 6.053 -0.369 5.799 1.00 97.88 98 PHE A O 1
ATOM 787 N N . TYR A 1 99 ? 6.092 0.268 3.643 1.00 98.19 99 TYR A N 1
ATOM 788 C CA . TYR A 1 99 ? 5.421 1.542 3.891 1.00 98.19 99 TYR A CA 1
ATOM 789 C C . TYR A 1 99 ? 3.958 1.376 4.276 1.00 98.19 99 TYR A C 1
ATOM 791 O O . TYR A 1 99 ? 3.473 2.169 5.078 1.00 98.19 99 TYR A O 1
ATOM 799 N N . THR A 1 100 ? 3.273 0.323 3.825 1.00 98.25 100 THR A N 1
ATOM 800 C CA . THR A 1 100 ? 1.943 -0.021 4.356 1.00 98.25 100 THR A CA 1
ATOM 801 C C . THR A 1 100 ? 2.014 -0.311 5.858 1.00 98.25 100 THR A C 1
ATOM 803 O O . THR A 1 100 ? 1.198 0.195 6.631 1.00 98.25 100 THR A O 1
ATOM 806 N N . SER A 1 101 ? 3.024 -1.065 6.306 1.00 97.94 101 SER A N 1
ATOM 807 C CA . SER A 1 101 ? 3.238 -1.342 7.733 1.00 97.94 101 SER A CA 1
ATOM 808 C C . SER A 1 101 ? 3.601 -0.099 8.540 1.00 97.94 101 SER A C 1
ATOM 810 O O . SER A 1 101 ? 2.990 0.163 9.582 1.00 97.94 101 SER A O 1
ATOM 812 N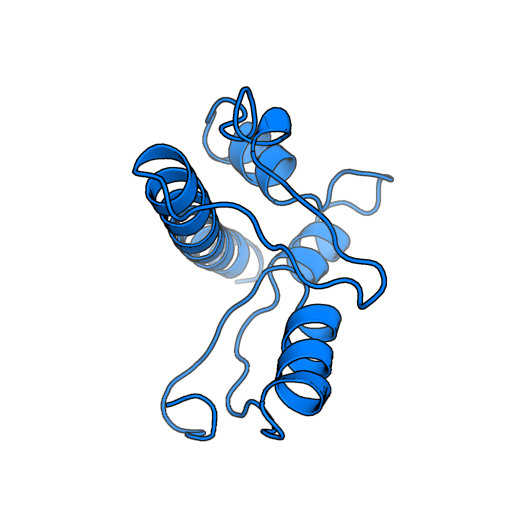 N . ALA A 1 102 ? 4.544 0.704 8.048 1.00 98.12 102 ALA A N 1
ATOM 813 C CA . ALA A 1 102 ? 4.939 1.951 8.695 1.00 98.12 102 ALA A CA 1
ATOM 814 C C . ALA A 1 102 ? 3.760 2.936 8.797 1.00 98.12 102 ALA A C 1
ATOM 816 O O . ALA A 1 102 ? 3.520 3.515 9.860 1.00 98.12 102 ALA A O 1
ATOM 817 N N . LEU A 1 103 ? 2.980 3.079 7.722 1.00 98.00 103 LEU A N 1
ATOM 818 C CA . LEU A 1 103 ? 1.809 3.950 7.674 1.00 98.00 103 LEU A CA 1
ATOM 819 C C . LEU A 1 103 ? 0.714 3.478 8.636 1.00 98.00 103 LEU A C 1
ATOM 821 O O . LEU A 1 103 ? 0.171 4.296 9.374 1.00 98.00 103 LEU A O 1
ATOM 825 N N . ALA A 1 104 ? 0.440 2.171 8.709 1.00 98.06 104 ALA A N 1
ATOM 826 C CA . ALA A 1 104 ? -0.519 1.621 9.668 1.00 98.06 104 ALA A CA 1
ATOM 827 C C . ALA A 1 104 ? -0.126 1.943 11.115 1.00 98.06 104 ALA A C 1
ATOM 829 O O . ALA A 1 104 ? -0.969 2.340 11.920 1.00 98.06 104 ALA A O 1
ATOM 830 N N . GLN A 1 105 ? 1.158 1.808 11.456 1.00 97.44 105 GLN A N 1
ATOM 831 C CA . GLN A 1 105 ? 1.658 2.155 12.786 1.00 97.44 105 GLN A CA 1
ATOM 832 C C . GLN A 1 105 ? 1.535 3.652 13.079 1.00 97.44 105 GLN A C 1
ATOM 834 O O . GLN A 1 105 ? 1.156 4.014 14.191 1.00 97.44 105 GLN A O 1
ATOM 839 N N . HIS A 1 106 ? 1.839 4.509 12.102 1.00 97.69 106 HIS A N 1
ATOM 840 C CA . HIS A 1 106 ? 1.702 5.956 12.239 1.00 97.69 106 HIS A CA 1
ATOM 841 C C . HIS A 1 106 ? 0.236 6.361 12.444 1.00 97.69 106 HIS A C 1
ATOM 843 O O . HIS A 1 106 ? -0.090 6.993 13.446 1.00 97.69 106 HIS A O 1
ATOM 849 N N . GLN A 1 107 ? -0.662 5.921 11.561 1.00 97.50 107 GLN A N 1
ATOM 850 C CA . GLN A 1 107 ? -2.090 6.231 11.638 1.00 97.50 107 GLN A CA 1
ATOM 851 C C . GLN A 1 107 ? -2.703 5.747 12.954 1.00 97.50 107 GLN A C 1
ATOM 853 O O . GLN A 1 107 ? -3.399 6.506 13.617 1.00 97.50 107 GLN A O 1
ATOM 858 N N . ARG A 1 108 ? -2.380 4.531 13.412 1.00 96.81 108 ARG A N 1
ATOM 859 C CA . ARG A 1 108 ? -2.853 4.015 14.710 1.00 96.81 108 ARG A CA 1
ATOM 860 C C . ARG A 1 108 ? -2.480 4.892 15.903 1.00 96.81 108 ARG A C 1
ATOM 862 O O . ARG A 1 108 ? -3.152 4.802 16.921 1.00 96.81 108 ARG A O 1
ATOM 869 N N . ARG A 1 109 ? -1.411 5.691 15.821 1.00 96.38 109 ARG A N 1
ATOM 870 C CA . ARG A 1 109 ? -1.057 6.659 16.873 1.00 96.38 109 ARG A CA 1
ATOM 871 C C . ARG A 1 109 ? -1.906 7.927 16.802 1.00 96.38 109 ARG A C 1
ATOM 873 O O . ARG A 1 109 ? -2.099 8.544 17.837 1.00 96.38 109 ARG A O 1
ATOM 880 N N . LEU A 1 110 ? -2.401 8.293 15.619 1.00 95.62 110 LEU A N 1
ATOM 881 C CA . LEU A 1 110 ? -3.281 9.448 15.416 1.00 95.62 110 LEU A CA 1
ATOM 882 C C . LEU A 1 110 ? -4.723 9.178 15.867 1.00 95.62 110 LEU A C 1
ATOM 884 O O . LEU A 1 110 ? -5.403 10.100 16.291 1.00 95.62 110 LEU A O 1
ATOM 888 N N . PHE A 1 111 ? -5.182 7.925 15.785 1.00 92.06 111 PHE A N 1
ATOM 889 C CA . PHE A 1 111 ? -6.520 7.501 16.228 1.00 92.06 111 PHE A CA 1
ATOM 890 C C . PHE A 1 111 ? -6.582 7.072 17.710 1.00 92.06 111 PHE A C 1
ATOM 892 O O . PHE A 1 111 ? -7.528 6.389 18.101 1.00 92.06 111 PHE A O 1
ATOM 899 N N . ARG A 1 112 ? -5.563 7.397 18.514 1.00 73.62 112 ARG A N 1
ATOM 900 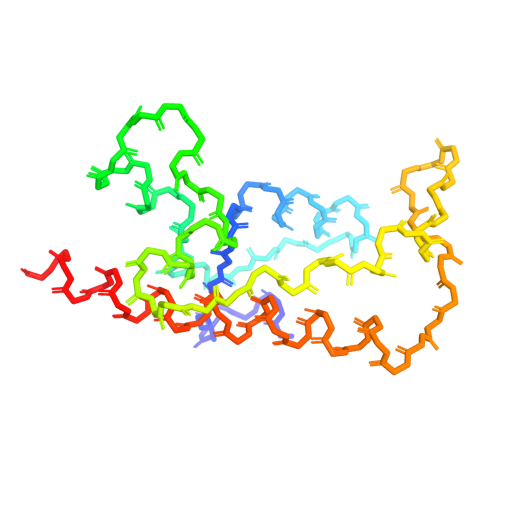C CA . ARG A 1 112 ? -5.517 7.085 19.952 1.00 73.62 112 ARG A CA 1
ATOM 901 C C . ARG A 1 112 ? -6.056 8.218 20.805 1.00 73.62 112 ARG A C 1
ATOM 903 O O . ARG A 1 112 ? -5.822 9.385 20.432 1.00 73.62 112 ARG A O 1
#

Foldseek 3Di:
DQCDLVDADEAAPVVVVQVCCCVVVVDGGHRYDYHQLVLQCVVPVPPPRSDLQNLCCVPPVDHRLCPPVVVQFDQDPVRDTPGDDDPSVVVVVVVNVVSRVVSRVVSVVVVD

Secondary structure (DSSP, 8-state):
-TT-TTS-EEESSHHHHHHHHHHHHS-----EEEEHHHHHHHH--STTTT-HHHHHHHHH----TTTTTGGG--B-TTS-B-----HHHHHHHHHHHHHHHHHHHHHHHHT-